Protein AF-A0A9D9DU60-F1 (afdb_monomer)

Radius of gyration: 12.77 Å; Cα contacts (8 Å, |Δi|>4): 19; chains: 1; bounding box: 34×13×36 Å

pLDDT: mean 85.35, std 16.19, range [43.22, 98.0]

Nearest PDB structures (foldseek):
  1xaw-assembly1_A  TM=9.432E-01  e=2.268E+00  Homo sapiens
  7y8a-assembly1_F  TM=8.250E-01  e=1.491E+00  Chroomonas placoidea
  1yd8-assembly2_G  TM=7.659E-01  e=9.801E-01  Homo sapiens
  8buu-assembly1_9  TM=8.690E-01  e=3.217E+00  Neobacillus vireti
  8cmo-assembly1_F  TM=7.879E-01  e=3.700E+00  Coelastrella

Structure (mmCIF, N/CA/C/O backbone):
data_AF-A0A9D9DU60-F1
#
_entry.id   AF-A0A9D9DU60-F1
#
loop_
_atom_site.group_PDB
_atom_site.id
_atom_site.type_symbol
_atom_site.label_atom_id
_atom_site.label_alt_id
_atom_site.label_comp_id
_atom_site.label_asym_id
_atom_site.label_entity_id
_atom_site.label_seq_id
_atom_site.pdbx_PDB_ins_code
_atom_site.Cartn_x
_atom_site.Cartn_y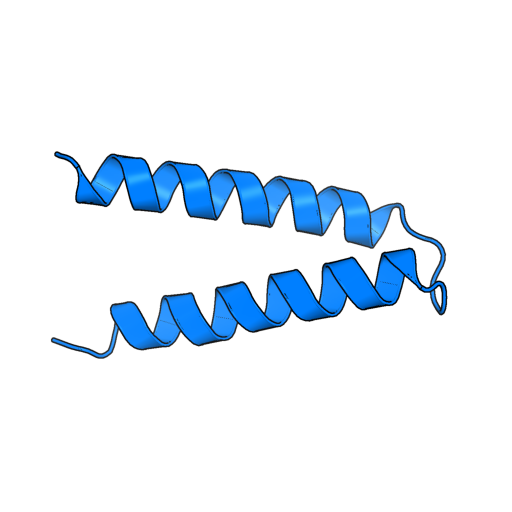
_atom_site.Cartn_z
_atom_site.occupancy
_atom_site.B_iso_or_equiv
_atom_site.auth_seq_id
_atom_site.auth_comp_id
_atom_site.auth_asym_id
_atom_site.auth_atom_id
_atom_site.pdbx_PDB_model_num
ATOM 1 N N . MET A 1 1 ? -11.811 2.179 23.620 1.00 64.88 1 MET A N 1
ATOM 2 C CA . MET A 1 1 ? -10.434 2.699 23.435 1.00 64.88 1 MET A CA 1
ATOM 3 C C . MET A 1 1 ? -9.522 1.791 22.590 1.00 64.88 1 MET A C 1
ATOM 5 O O . MET A 1 1 ? -8.418 2.199 22.258 1.00 64.88 1 MET A O 1
ATOM 9 N N . GLU A 1 2 ? -9.940 0.576 22.212 1.00 79.38 2 GLU A N 1
ATOM 10 C CA . GLU A 1 2 ? -9.134 -0.328 21.367 1.00 79.38 2 GLU A CA 1
ATOM 11 C C . GLU A 1 2 ? -9.306 -0.047 19.865 1.00 79.38 2 GLU A C 1
ATOM 13 O O . GLU A 1 2 ? -8.333 -0.026 19.115 1.00 79.38 2 GLU A O 1
ATOM 18 N N . PHE A 1 3 ? -10.525 0.307 19.448 1.00 81.12 3 PHE A N 1
ATOM 19 C CA . PHE A 1 3 ? -10.834 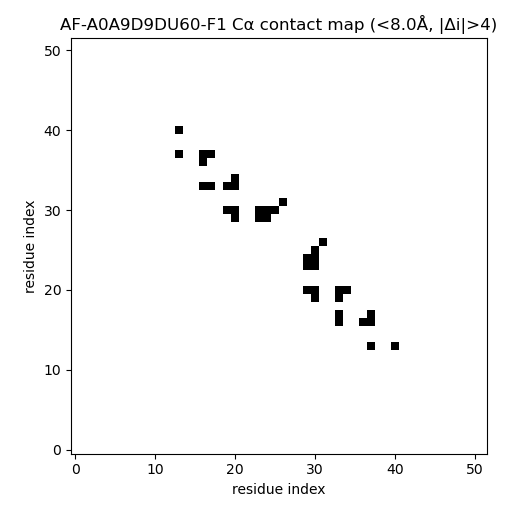0.681 18.067 1.00 81.12 3 PHE A CA 1
ATOM 20 C C . PHE A 1 3 ? -10.016 1.885 17.568 1.00 81.12 3 PHE A C 1
ATOM 22 O O . PHE A 1 3 ? -9.408 1.819 16.505 1.00 81.12 3 PHE A O 1
ATOM 29 N N . GLU A 1 4 ? -9.922 2.959 18.357 1.00 83.38 4 GLU A N 1
ATOM 30 C CA . GLU A 1 4 ? -9.125 4.147 18.005 1.00 83.38 4 GLU A CA 1
ATOM 31 C C . GLU A 1 4 ? -7.643 3.810 17.797 1.00 83.38 4 GLU A C 1
ATOM 33 O O . GLU A 1 4 ? -7.022 4.285 16.847 1.00 83.38 4 GLU A O 1
ATOM 38 N N . LYS A 1 5 ? -7.079 2.928 18.634 1.00 85.06 5 LYS A N 1
ATOM 39 C CA . LYS A 1 5 ? -5.691 2.465 18.487 1.00 85.06 5 LYS A CA 1
ATOM 40 C C . LYS A 1 5 ? -5.490 1.717 17.171 1.00 85.06 5 LYS A C 1
ATOM 42 O O . LYS A 1 5 ? -4.500 1.959 16.481 1.00 85.06 5 LYS A O 1
ATOM 47 N N . VAL A 1 6 ? -6.439 0.859 16.797 1.00 85.19 6 VAL A N 1
ATOM 48 C CA . VAL A 1 6 ? -6.417 0.139 15.516 1.00 85.19 6 VAL A CA 1
ATOM 49 C C . VAL A 1 6 ? -6.497 1.117 14.340 1.00 85.19 6 VAL A C 1
ATOM 51 O O . VAL A 1 6 ? -5.708 1.010 13.401 1.00 85.19 6 VAL A O 1
ATOM 54 N N . VAL A 1 7 ? -7.375 2.123 14.407 1.00 84.50 7 VAL A N 1
ATOM 55 C CA . VAL A 1 7 ? -7.500 3.164 13.370 1.00 84.50 7 VAL A CA 1
ATOM 56 C C . VAL A 1 7 ? -6.191 3.945 13.200 1.00 84.50 7 VAL A C 1
ATOM 58 O O . VAL A 1 7 ? -5.741 4.158 12.069 1.00 84.50 7 VAL A O 1
ATOM 61 N N . ILE A 1 8 ? -5.534 4.321 14.301 1.00 87.81 8 ILE A N 1
ATOM 62 C CA . ILE A 1 8 ? -4.241 5.025 14.278 1.00 87.81 8 ILE A CA 1
ATOM 63 C C . ILE A 1 8 ? -3.152 4.154 13.638 1.00 87.81 8 ILE A C 1
ATOM 65 O O . ILE A 1 8 ? -2.394 4.630 12.788 1.00 87.81 8 ILE A O 1
ATOM 69 N N . GLN A 1 9 ? -3.078 2.870 13.998 1.00 87.7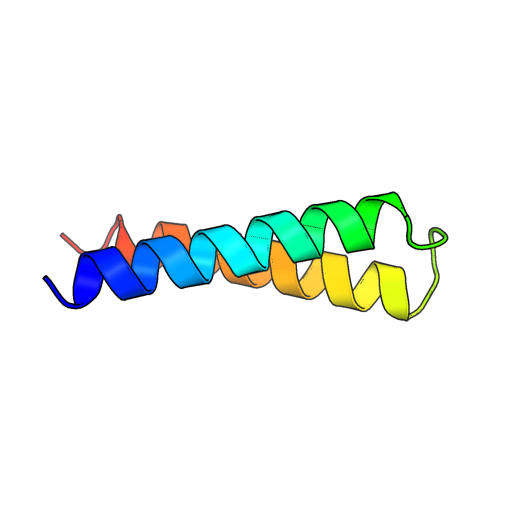5 9 GLN A N 1
ATOM 70 C CA . GLN A 1 9 ? -2.087 1.947 13.436 1.00 87.75 9 GLN A CA 1
ATOM 71 C C . GLN A 1 9 ? -2.286 1.737 11.933 1.00 87.75 9 GLN A C 1
ATOM 73 O O . GLN A 1 9 ? -1.327 1.847 11.166 1.00 87.75 9 GLN A O 1
ATOM 78 N N . ILE A 1 10 ? -3.528 1.506 11.496 1.00 87.19 10 ILE A N 1
ATOM 79 C CA . ILE A 1 10 ? -3.873 1.365 10.074 1.00 87.19 10 ILE A CA 1
ATOM 80 C C . ILE A 1 10 ? -3.502 2.643 9.313 1.00 87.19 10 ILE A C 1
ATOM 82 O O . ILE A 1 10 ? -2.868 2.573 8.259 1.00 87.19 10 ILE A O 1
ATOM 86 N N . SER A 1 11 ? -3.807 3.815 9.871 1.00 88.69 11 SER A N 1
ATOM 87 C CA . SER A 1 11 ? -3.452 5.103 9.260 1.00 88.69 11 SER A CA 1
ATOM 88 C C . SER A 1 11 ? -1.934 5.275 9.121 1.00 88.69 11 SER A C 1
ATOM 90 O O . SER A 1 11 ? -1.442 5.687 8.069 1.00 88.69 11 SER A O 1
ATOM 92 N N . SER A 1 12 ? -1.167 4.884 10.144 1.00 93.19 12 SER A N 1
ATOM 93 C CA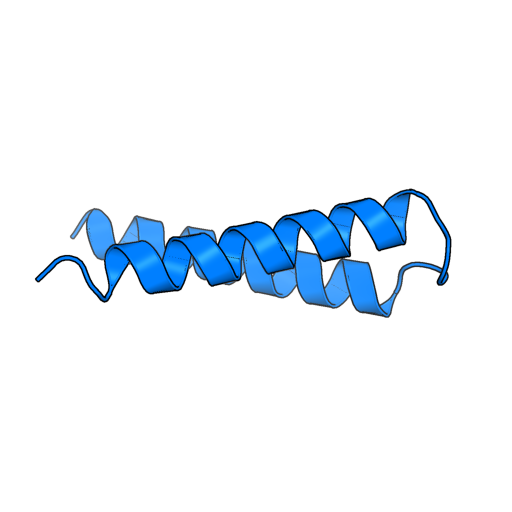 . SER A 1 12 ? 0.302 4.910 10.119 1.00 93.19 12 SER A CA 1
ATOM 94 C C . SER A 1 12 ? 0.882 4.003 9.027 1.00 93.19 12 SER A C 1
ATOM 96 O O . SER A 1 12 ? 1.762 4.421 8.269 1.00 93.19 12 SER A O 1
ATOM 98 N N . ILE A 1 13 ? 0.356 2.781 8.886 1.00 92.38 13 ILE A N 1
ATOM 99 C CA . ILE A 1 13 ? 0.771 1.835 7.837 1.00 92.38 13 ILE A CA 1
ATOM 100 C C . ILE A 1 13 ? 0.473 2.403 6.445 1.00 92.38 13 ILE A C 1
ATOM 102 O O . ILE A 1 13 ? 1.327 2.320 5.556 1.00 92.38 13 ILE A O 1
ATOM 106 N N . LYS A 1 14 ? -0.698 3.023 6.254 1.00 93.19 14 LYS A N 1
ATOM 107 C CA . LYS A 1 14 ? -1.079 3.631 4.973 1.00 93.19 14 LYS A CA 1
ATOM 108 C C . LYS A 1 14 ? -0.112 4.750 4.598 1.00 93.19 14 LYS A C 1
ATOM 110 O O . LYS A 1 14 ? 0.415 4.746 3.489 1.00 93.19 14 LYS A O 1
ATOM 115 N N . ASN A 1 15 ? 0.191 5.651 5.532 1.00 95.12 15 ASN A N 1
ATOM 116 C CA . ASN A 1 15 ? 1.117 6.760 5.294 1.00 95.12 15 ASN A CA 1
ATOM 117 C C . ASN A 1 15 ? 2.522 6.269 4.924 1.00 95.12 15 ASN A C 1
ATOM 119 O O . ASN A 1 15 ? 3.104 6.745 3.951 1.00 95.12 15 ASN A O 1
ATOM 123 N N . LYS A 1 16 ? 3.043 5.259 5.632 1.00 95.88 16 LYS A N 1
ATOM 124 C CA . LYS A 1 16 ? 4.332 4.632 5.290 1.00 95.88 16 LYS A CA 1
ATOM 125 C C . LYS A 1 16 ? 4.304 3.986 3.904 1.00 95.88 16 LYS A C 1
ATOM 127 O O . LYS A 1 16 ? 5.261 4.124 3.147 1.00 95.88 16 LYS A O 1
ATOM 132 N N . SER A 1 17 ? 3.199 3.328 3.558 1.00 95.88 17 SER A N 1
ATOM 133 C CA . SER A 1 17 ? 3.012 2.698 2.245 1.00 95.88 17 SER A CA 1
ATOM 134 C C . SER A 1 17 ? 2.958 3.729 1.119 1.00 95.88 17 SER A C 1
ATOM 136 O O . SER A 1 17 ? 3.553 3.504 0.072 1.00 95.88 17 SER A O 1
ATOM 138 N N . ILE A 1 18 ? 2.315 4.880 1.340 1.00 97.31 18 ILE A N 1
ATOM 139 C CA . ILE A 1 18 ? 2.283 6.004 0.389 1.00 97.31 18 ILE A CA 1
ATOM 140 C C . ILE A 1 18 ? 3.687 6.572 0.175 1.00 97.31 18 ILE A C 1
ATOM 142 O O . ILE A 1 18 ? 4.086 6.808 -0.964 1.00 97.31 18 ILE A O 1
ATOM 146 N N . THR A 1 19 ? 4.459 6.771 1.245 1.00 97.81 19 THR A N 1
ATOM 147 C CA . THR A 1 19 ? 5.854 7.219 1.124 1.00 97.81 19 THR A CA 1
ATOM 148 C C . THR A 1 19 ? 6.692 6.204 0.346 1.00 97.81 19 THR A C 1
ATOM 150 O O . THR A 1 19 ? 7.415 6.579 -0.573 1.00 97.81 19 THR A O 1
ATOM 153 N N . GLY A 1 20 ? 6.553 4.911 0.657 1.00 97.06 20 GLY A N 1
ATOM 154 C CA . GLY A 1 20 ? 7.223 3.834 -0.073 1.00 97.06 20 GLY A CA 1
ATOM 155 C C . GLY A 1 20 ? 6.828 3.778 -1.550 1.00 97.06 20 GLY A C 1
ATOM 156 O O . GLY A 1 20 ? 7.694 3.629 -2.404 1.00 97.06 20 GLY A O 1
ATOM 157 N N . PHE A 1 21 ? 5.543 3.966 -1.860 1.00 98.00 21 PHE A N 1
ATOM 158 C CA . PHE A 1 21 ? 5.025 4.045 -3.225 1.00 98.00 21 PHE A CA 1
ATOM 159 C C . PHE A 1 21 ? 5.670 5.184 -4.020 1.00 98.00 21 PHE A C 1
ATOM 161 O O . PHE A 1 21 ? 6.169 4.943 -5.113 1.00 98.00 21 PHE A O 1
ATOM 168 N N . LYS A 1 22 ? 5.712 6.399 -3.453 1.00 97.75 22 LYS A N 1
ATOM 169 C CA . LYS A 1 22 ? 6.294 7.586 -4.106 1.00 97.75 22 LYS A CA 1
ATOM 170 C C . LYS A 1 22 ? 7.783 7.432 -4.416 1.00 97.75 22 LYS A C 1
ATOM 172 O O . LYS A 1 22 ? 8.257 7.988 -5.398 1.00 97.75 22 LYS A O 1
ATOM 177 N N . ASN A 1 23 ? 8.502 6.684 -3.583 1.00 97.81 23 ASN A N 1
ATOM 178 C CA . ASN A 1 23 ? 9.936 6.451 -3.743 1.00 97.81 23 ASN A CA 1
ATOM 179 C C . ASN A 1 23 ? 10.252 5.188 -4.559 1.00 97.81 23 ASN A C 1
ATOM 181 O O . ASN A 1 23 ? 11.403 4.964 -4.934 1.00 97.81 23 ASN A O 1
ATOM 185 N N . ALA A 1 24 ? 9.263 4.329 -4.809 1.00 97.75 24 ALA A N 1
ATOM 186 C CA . ALA A 1 24 ? 9.456 3.127 -5.600 1.00 97.75 24 ALA A CA 1
ATOM 187 C C . ALA A 1 24 ? 9.504 3.480 -7.089 1.00 97.75 24 ALA A C 1
ATOM 189 O O . ALA A 1 24 ? 8.661 4.216 -7.597 1.00 97.75 24 ALA A O 1
ATOM 190 N N . LYS A 1 25 ? 10.458 2.887 -7.812 1.00 97.56 25 LYS A N 1
ATOM 191 C CA . LYS A 1 25 ? 10.527 3.016 -9.269 1.00 97.56 25 LYS A CA 1
ATOM 192 C C . LYS A 1 25 ? 9.234 2.496 -9.897 1.00 97.56 25 LYS A C 1
ATOM 194 O O . LYS A 1 25 ? 8.847 1.351 -9.638 1.00 97.56 25 LYS A O 1
ATOM 199 N N . GLU A 1 26 ? 8.604 3.307 -10.736 1.00 96.00 26 GLU A N 1
ATOM 200 C CA . GLU A 1 26 ? 7.399 2.923 -11.466 1.00 96.00 26 GLU A CA 1
ATOM 201 C C . GLU A 1 26 ? 7.615 1.634 -12.277 1.00 96.00 26 GLU A C 1
ATOM 203 O O . GLU A 1 26 ? 8.710 1.361 -12.777 1.00 96.00 26 GLU A O 1
ATOM 208 N N . GLY A 1 27 ? 6.588 0.783 -12.322 1.00 95.00 27 GLY A N 1
ATOM 209 C CA . GLY A 1 27 ? 6.652 -0.536 -12.961 1.00 95.00 27 GLY A CA 1
ATOM 210 C C . GLY A 1 27 ? 7.433 -1.602 -12.180 1.00 95.00 27 GLY A C 1
ATOM 211 O O . GLY A 1 27 ? 7.394 -2.775 -12.545 1.00 95.00 27 GLY A O 1
ATOM 212 N N . SER A 1 28 ? 8.111 -1.252 -11.079 1.00 97.94 28 SER A N 1
ATOM 213 C CA . SER A 1 28 ? 8.768 -2.255 -10.233 1.00 97.94 28 SER A CA 1
ATOM 214 C C . SER A 1 28 ? 7.764 -3.119 -9.459 1.00 97.94 28 SER A C 1
ATOM 216 O O . SER A 1 28 ? 6.617 -2.740 -9.183 1.00 97.94 28 SER A O 1
ATOM 218 N N . SER A 1 29 ? 8.225 -4.296 -9.032 1.00 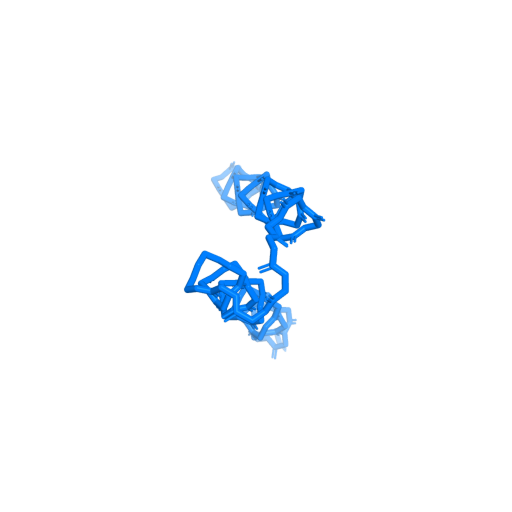97.75 29 SER A N 1
ATOM 219 C CA . SER A 1 29 ? 7.456 -5.169 -8.141 1.00 97.75 29 SER A CA 1
ATOM 220 C C . SER A 1 29 ? 7.144 -4.482 -6.805 1.00 97.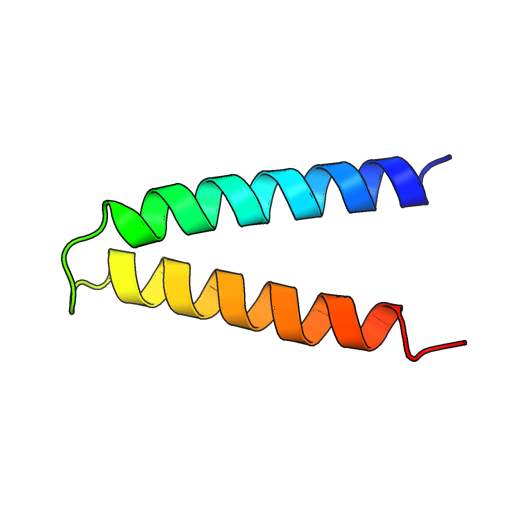75 29 SER A C 1
ATOM 222 O O . SER A 1 29 ? 6.036 -4.619 -6.287 1.00 97.75 29 SER A O 1
ATOM 224 N N . THR A 1 30 ? 8.078 -3.686 -6.278 1.00 97.38 30 THR A N 1
ATOM 225 C CA . THR A 1 30 ? 7.895 -2.878 -5.064 1.00 97.38 30 THR A CA 1
ATOM 226 C C . THR A 1 30 ? 6.802 -1.825 -5.240 1.00 97.38 30 THR A C 1
ATOM 228 O O . THR A 1 30 ? 5.903 -1.745 -4.403 1.00 97.38 30 THR A O 1
ATOM 231 N N . TYR A 1 31 ? 6.814 -1.081 -6.351 1.00 98.00 31 TYR A N 1
ATOM 232 C CA . TYR A 1 31 ? 5.763 -0.112 -6.688 1.00 98.00 31 TYR A CA 1
ATOM 233 C C . TYR A 1 31 ? 4.383 -0.781 -6.723 1.00 98.00 31 TYR A C 1
ATOM 235 O O . TYR A 1 31 ? 3.444 -0.339 -6.059 1.00 98.00 31 TYR A O 1
ATOM 243 N N . THR A 1 32 ? 4.287 -1.922 -7.412 1.00 97.69 32 THR A N 1
ATOM 244 C CA . THR A 1 32 ? 3.040 -2.692 -7.530 1.00 97.69 32 THR A CA 1
ATOM 245 C C . THR A 1 32 ? 2.532 -3.184 -6.173 1.00 97.69 32 THR A C 1
ATOM 247 O O . THR A 1 32 ? 1.326 -3.171 -5.918 1.00 97.69 32 THR A O 1
ATOM 250 N N . ARG A 1 33 ? 3.431 -3.618 -5.280 1.00 96.75 33 ARG A N 1
ATOM 251 C CA . ARG A 1 33 ? 3.071 -4.065 -3.924 1.00 96.75 33 ARG A CA 1
ATOM 252 C C . ARG A 1 33 ? 2.491 -2.925 -3.092 1.00 96.75 33 ARG A C 1
ATOM 254 O O . ARG A 1 33 ? 1.433 -3.117 -2.496 1.00 96.75 33 ARG A O 1
ATOM 261 N N . PHE A 1 34 ? 3.125 -1.750 -3.088 1.00 97.69 34 PHE A N 1
ATOM 262 C CA . PHE A 1 34 ? 2.591 -0.601 -2.353 1.00 97.69 34 PHE A CA 1
ATOM 263 C C . PHE A 1 34 ? 1.247 -0.135 -2.910 1.00 97.69 34 PHE A C 1
ATOM 265 O O . PHE A 1 34 ? 0.318 0.076 -2.133 1.00 97.69 34 PHE A O 1
ATOM 272 N N . LEU A 1 35 ? 1.104 -0.061 -4.237 1.00 96.12 35 LEU A N 1
ATOM 273 C CA . LEU A 1 35 ? -0.160 0.306 -4.878 1.00 96.12 35 LEU A CA 1
ATOM 274 C C . LEU A 1 35 ? -1.301 -0.638 -4.471 1.00 96.12 35 LEU A C 1
ATOM 276 O O . LEU A 1 35 ? -2.379 -0.190 -4.083 1.00 96.12 35 LEU A O 1
ATOM 280 N N . LYS A 1 36 ? -1.063 -1.957 -4.509 1.00 95.19 36 LYS A N 1
ATOM 281 C CA . LYS A 1 36 ? -2.056 -2.959 -4.089 1.00 95.19 36 LYS A CA 1
ATOM 282 C C . LYS A 1 36 ? -2.431 -2.817 -2.615 1.00 95.19 36 LYS A C 1
ATOM 284 O O . LYS A 1 36 ? -3.612 -2.914 -2.291 1.00 95.19 36 LYS A O 1
ATOM 289 N N . LEU A 1 37 ? -1.450 -2.581 -1.742 1.00 93.38 37 LEU A N 1
ATOM 290 C CA . LEU A 1 37 ? -1.687 -2.407 -0.311 1.00 93.38 37 LEU A CA 1
ATOM 291 C C . LEU A 1 37 ? -2.536 -1.161 -0.031 1.00 93.38 37 LEU A C 1
ATOM 293 O O . LEU A 1 37 ? -3.557 -1.275 0.641 1.00 93.38 37 LEU A O 1
ATOM 297 N N . ILE A 1 38 ? -2.176 -0.007 -0.598 1.00 94.50 38 ILE A N 1
ATOM 298 C CA . ILE A 1 38 ? -2.931 1.248 -0.438 1.00 94.50 38 ILE A CA 1
ATOM 299 C C . ILE A 1 38 ? -4.376 1.064 -0.919 1.00 94.50 38 ILE A C 1
ATOM 301 O O . ILE A 1 38 ? -5.311 1.344 -0.171 1.00 94.50 38 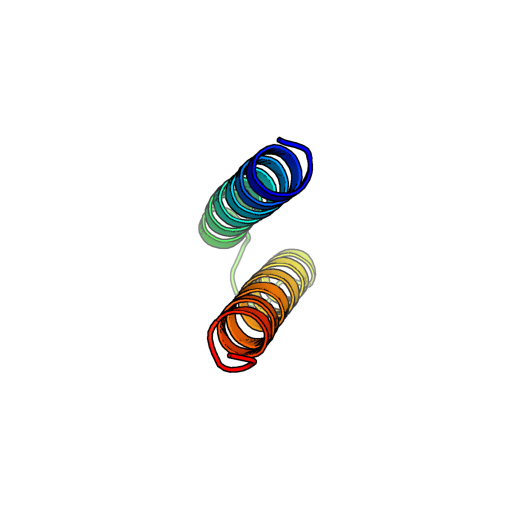ILE A O 1
ATOM 305 N N . ASN A 1 39 ? -4.565 0.482 -2.107 1.00 92.94 39 ASN A N 1
ATOM 306 C CA . ASN A 1 39 ? -5.896 0.225 -2.663 1.00 92.94 39 ASN A CA 1
ATOM 307 C C . ASN A 1 39 ? -6.737 -0.722 -1.791 1.00 92.94 39 ASN A C 1
ATOM 309 O O . ASN A 1 39 ? -7.948 -0.539 -1.663 1.00 92.94 39 ASN A O 1
ATOM 313 N N . ALA A 1 40 ? -6.122 -1.753 -1.204 1.00 90.38 40 ALA A N 1
ATOM 314 C CA . ALA A 1 40 ? -6.811 -2.662 -0.291 1.00 90.38 40 ALA A CA 1
ATOM 315 C C . ALA A 1 40 ? -7.228 -1.947 1.001 1.00 90.38 40 ALA A C 1
ATOM 317 O O . ALA A 1 40 ? -8.342 -2.148 1.483 1.00 90.38 40 ALA A O 1
ATOM 318 N N . MET A 1 41 ? -6.358 -1.087 1.535 1.00 88.62 41 MET A N 1
ATOM 319 C CA . MET A 1 41 ? -6.652 -0.289 2.724 1.00 88.62 41 MET A CA 1
ATOM 320 C C . MET A 1 41 ? -7.786 0.698 2.462 1.00 88.62 41 MET A C 1
ATOM 322 O O . MET A 1 41 ? -8.699 0.759 3.275 1.00 88.62 41 MET A O 1
ATOM 326 N N . ASP A 1 42 ? -7.797 1.381 1.316 1.00 86.25 4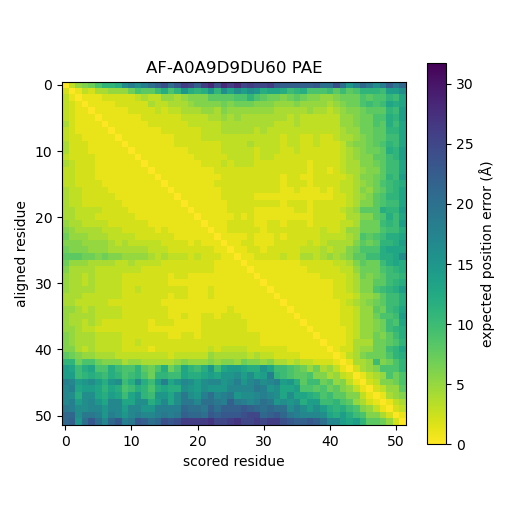2 ASP A N 1
ATOM 327 C CA . ASP A 1 42 ? -8.880 2.299 0.945 1.00 86.25 42 ASP A CA 1
ATOM 328 C C . ASP A 1 42 ? -10.219 1.570 0.851 1.00 86.25 42 ASP A C 1
ATOM 330 O O . ASP A 1 42 ? -11.166 1.922 1.555 1.00 86.25 42 ASP A O 1
ATOM 334 N N . LYS A 1 43 ? -10.284 0.475 0.084 1.00 81.44 43 LYS A N 1
ATOM 335 C CA . LYS A 1 43 ? -11.505 -0.343 -0.041 1.00 81.44 43 LYS A CA 1
ATOM 336 C C . LYS A 1 43 ? -12.018 -0.861 1.307 1.00 81.44 43 LYS A C 1
ATOM 338 O O . LYS A 1 43 ? -13.229 -0.905 1.523 1.00 81.44 43 LYS A O 1
ATOM 343 N N . ASN A 1 44 ? -11.121 -1.263 2.206 1.00 70.69 44 ASN A N 1
ATOM 344 C CA . ASN A 1 44 ? -11.497 -1.785 3.521 1.00 70.69 44 ASN A CA 1
ATOM 345 C C . ASN A 1 44 ? -11.886 -0.678 4.510 1.00 70.69 44 ASN A C 1
ATOM 347 O O . ASN A 1 44 ? -12.782 -0.892 5.325 1.00 70.69 44 ASN A O 1
ATOM 3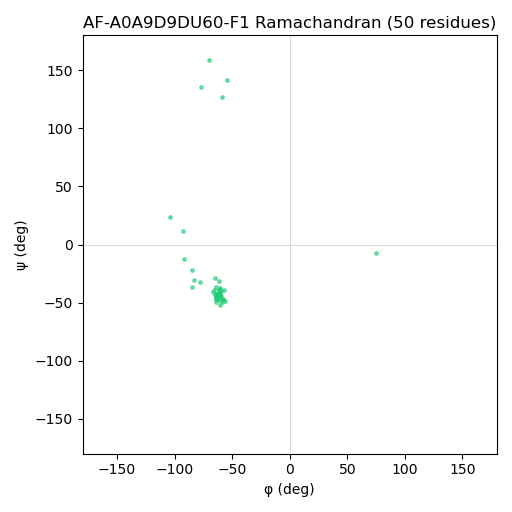51 N N . MET A 1 45 ? -11.281 0.509 4.416 1.00 64.69 45 MET A N 1
ATOM 352 C CA . MET A 1 45 ? -11.653 1.657 5.245 1.00 64.69 45 MET A CA 1
ATOM 353 C C . MET A 1 45 ? -13.091 2.100 4.940 1.00 64.69 45 MET A C 1
ATOM 355 O O . MET A 1 45 ? -13.875 2.288 5.867 1.00 64.69 45 MET A O 1
ATOM 359 N N . TYR A 1 46 ? -13.486 2.145 3.660 1.00 55.34 46 TYR A N 1
ATOM 360 C CA . TYR A 1 46 ? -14.872 2.443 3.266 1.00 55.34 46 TYR A CA 1
ATOM 361 C C . TYR A 1 46 ? -15.876 1.382 3.740 1.00 55.34 46 TYR A C 1
ATOM 363 O O . TYR A 1 46 ? -16.975 1.727 4.168 1.00 55.34 46 TYR A O 1
ATOM 371 N N . LYS A 1 47 ? -15.505 0.093 3.737 1.00 56.53 47 LYS A N 1
ATOM 372 C CA . LYS A 1 47 ? -16.382 -0.986 4.232 1.00 56.53 47 LYS A CA 1
ATOM 373 C C . LYS A 1 47 ? -16.682 -0.903 5.729 1.00 56.53 47 LYS A C 1
ATOM 375 O O . LYS A 1 47 ? -17.734 -1.378 6.141 1.00 56.53 47 LYS A O 1
ATOM 380 N N . ASN A 1 48 ? -15.782 -0.336 6.528 1.00 52.66 48 ASN A N 1
ATOM 381 C CA . ASN A 1 48 ? -16.003 -0.166 7.966 1.00 52.66 48 ASN A CA 1
ATOM 382 C C . ASN A 1 48 ? -16.784 1.115 8.300 1.00 52.66 48 ASN A C 1
ATOM 384 O O . ASN A 1 48 ? -17.401 1.174 9.355 1.00 52.66 48 ASN A O 1
ATOM 388 N N . ILE A 1 49 ? -16.794 2.111 7.408 1.00 48.47 49 ILE A N 1
ATOM 389 C CA . ILE A 1 49 ? -17.576 3.351 7.567 1.00 48.47 49 ILE A CA 1
ATOM 390 C C . ILE A 1 49 ? -19.036 3.156 7.117 1.00 48.47 49 ILE A C 1
ATOM 392 O O . ILE A 1 49 ? -19.934 3.766 7.680 1.00 48.47 49 ILE A O 1
ATOM 396 N N . LEU A 1 50 ? -19.291 2.280 6.139 1.00 43.22 50 LEU A N 1
ATOM 397 C CA . LEU A 1 50 ? -20.628 2.030 5.571 1.00 43.22 50 LEU A CA 1
ATOM 398 C C . LEU A 1 50 ? -21.400 0.877 6.245 1.00 43.22 50 LEU A C 1
ATOM 400 O O . LEU A 1 50 ? -22.384 0.397 5.690 1.00 43.22 50 LEU A O 1
ATOM 404 N N . LYS A 1 51 ? -20.932 0.381 7.396 1.00 46.88 51 LYS A N 1
ATOM 405 C CA . LYS A 1 51 ? -21.562 -0.721 8.150 1.00 46.88 51 LYS A CA 1
ATOM 406 C C . LYS A 1 51 ? -22.329 -0.259 9.400 1.00 46.88 51 LYS A C 1
ATOM 408 O O . LYS A 1 51 ? -22.515 -1.059 10.316 1.00 46.88 51 LYS A O 1
ATOM 413 N N . PHE A 1 52 ? -22.758 1.000 9.425 1.00 44.81 52 PHE A N 1
ATOM 414 C CA . PHE A 1 52 ? -23.731 1.507 10.394 1.00 44.81 52 PHE A CA 1
ATOM 415 C C . PHE A 1 52 ? -25.129 1.489 9.787 1.00 44.81 52 PHE A C 1
ATOM 417 O O . PHE A 1 52 ? -25.247 1.904 8.611 1.00 44.81 52 PHE A O 1
#

Secondary structure (DSSP, 8-state):
-HHHHHHHHHHHHHHHHHHHHHHSPTTSHHHHHHHHHHHHHHHHHHHHHS--

Sequence (52 aa):
MEFEKVVIQISSIKNKSITGFKNAKEGSSTYTRFLKLINAMDKNMYKNILKF

Foldseek 3Di:
DVVVVVVVVLVVVLVVLVVQLVPDDPPDPSVVVSVVSNVVSVVVVVVVVPPD

Mean predicted aligned error: 5.46 Å

Solvent-accessible surface area (backbone atoms only — not comparable to full-atom values): 2976 Å² total; per-residue (Å²): 122,65,66,62,53,52,53,51,51,53,52,52,53,46,53,54,37,52,54,50,31,74,71,32,57,84,92,35,71,66,20,52,51,28,51,53,50,50,54,51,50,52,60,51,54,52,57,67,69,70,71,117

Organism: NCBI:txid2840819